Protein AF-A0A9Q0QMA5-F1 (afdb_monomer_lite)

Secondary structure (DSSP, 8-state):
-PPPS-----S----STT----------S----S-S-TTT--EEE--GGGGG-HHHHHHHHHTT-SEEE------STTTTTTHHHHS---TT-PPPSSS---------TTHHHHHHHHH-HHHH--HHHHHHHHHHHHH-SS--------GGGGGG--

Sequence (158 aa):
MMLSPSSQQKNCSSSFRNSNPCLFCLTPLGIQKNGLDPDFGKIAINICYGRHHPLNWLAFGLNGAKIVFNPSATVGELSEPMWPIEHQMLLAHHLSRSRDGLMISDMDLNICRQVKDKWGLRMAARYALYADLLGRYVKKHDFEPQVIVDYSLKEALV

Organism: NCBI:txid273540

Structure (mmCIF, N/CA/C/O backbone):
data_AF-A0A9Q0QMA5-F1
#
_entry.id   AF-A0A9Q0QMA5-F1
#
loop_
_atom_site.group_PDB
_atom_site.id
_atom_site.type_symbol
_atom_site.label_atom_id
_atom_site.label_alt_id
_atom_site.label_comp_id
_atom_site.label_asym_id
_atom_site.label_entity_id
_atom_site.label_seq_id
_atom_site.pdbx_PDB_ins_code
_atom_site.Cartn_x
_atom_site.Cartn_y
_atom_site.Cartn_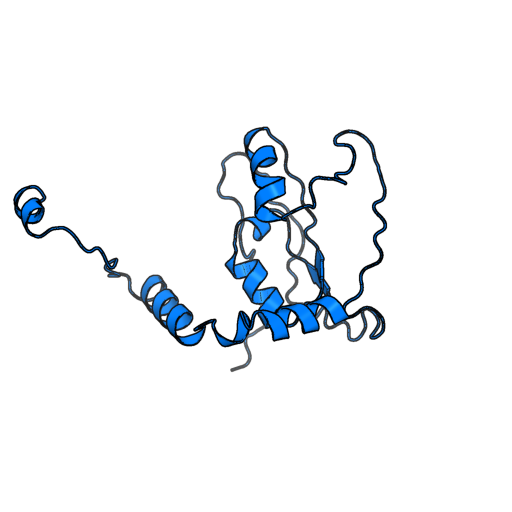z
_atom_site.occupancy
_atom_site.B_iso_or_equiv
_atom_site.auth_seq_id
_atom_site.auth_comp_id
_atom_site.auth_asym_id
_atom_site.auth_atom_id
_atom_site.pdbx_PDB_model_num
ATOM 1 N N . MET A 1 1 ? 6.960 -25.077 -5.388 1.00 27.73 1 MET A N 1
ATOM 2 C CA . MET A 1 1 ? 8.255 -24.841 -4.717 1.00 27.73 1 MET A CA 1
ATOM 3 C C . MET A 1 1 ? 7.943 -24.298 -3.331 1.00 27.73 1 MET A C 1
ATOM 5 O O . MET A 1 1 ? 7.565 -23.143 -3.207 1.00 27.73 1 MET A O 1
ATOM 9 N N . MET A 1 2 ? 7.925 -25.178 -2.328 1.00 23.44 2 MET A N 1
ATOM 10 C CA . MET A 1 2 ? 7.713 -24.815 -0.923 1.00 23.44 2 MET A CA 1
ATOM 11 C C . MET A 1 2 ? 8.993 -24.146 -0.412 1.00 23.44 2 MET A C 1
ATOM 13 O O . MET A 1 2 ? 10.061 -24.740 -0.525 1.00 23.44 2 MET A O 1
ATOM 17 N N . LEU A 1 3 ? 8.902 -22.913 0.087 1.00 28.47 3 LEU A N 1
ATOM 18 C CA . LEU A 1 3 ? 10.032 -22.213 0.700 1.00 28.47 3 LEU A CA 1
ATOM 19 C C . LEU A 1 3 ? 10.064 -22.510 2.207 1.00 28.47 3 LEU A C 1
ATOM 21 O O . LEU A 1 3 ? 9.025 -22.541 2.865 1.00 28.47 3 LEU A O 1
ATOM 25 N N . SER A 1 4 ? 11.265 -22.780 2.714 1.00 23.33 4 SER A N 1
ATOM 26 C CA . SER A 1 4 ? 11.591 -23.207 4.077 1.00 23.33 4 SER A CA 1
ATOM 27 C C . SER A 1 4 ? 11.405 -22.101 5.140 1.00 23.33 4 SER A C 1
ATOM 29 O O . SER A 1 4 ?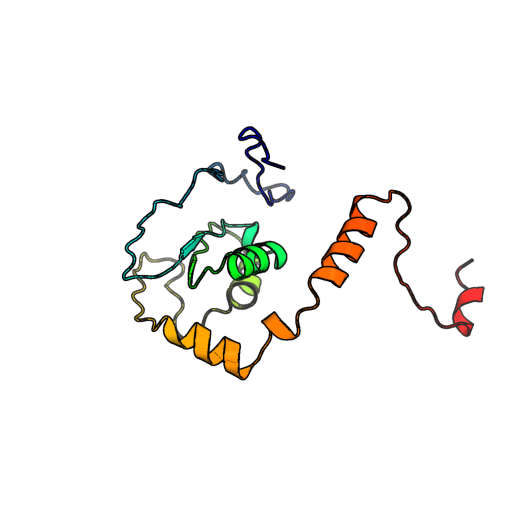 11.497 -20.914 4.822 1.00 23.33 4 SER A O 1
ATOM 31 N N . PRO A 1 5 ? 11.184 -22.454 6.426 1.00 29.14 5 PRO A N 1
ATOM 32 C CA . PRO A 1 5 ? 10.780 -21.512 7.476 1.00 29.14 5 PRO A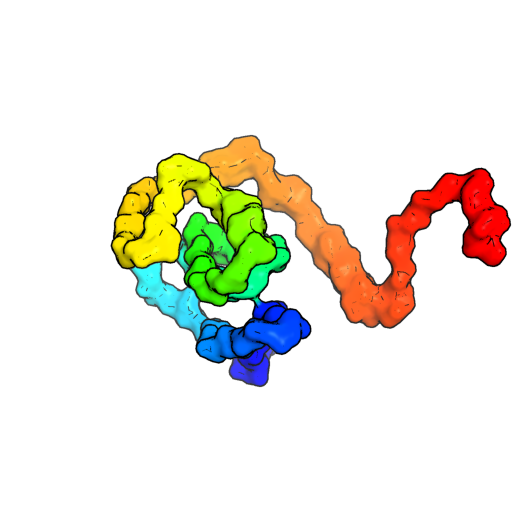 CA 1
ATOM 33 C C . PRO A 1 5 ? 11.960 -20.895 8.260 1.00 29.14 5 PRO A C 1
ATOM 35 O O . PRO A 1 5 ? 11.932 -20.864 9.489 1.00 29.14 5 PRO A O 1
ATOM 38 N N . SER A 1 6 ? 13.018 -20.413 7.593 1.00 23.12 6 SER A N 1
ATOM 39 C CA . SER A 1 6 ? 14.273 -20.036 8.283 1.00 23.12 6 SER A CA 1
ATOM 40 C C . SER A 1 6 ? 14.873 -18.663 7.950 1.00 23.12 6 SER A C 1
ATOM 42 O O . SER A 1 6 ? 16.053 -18.444 8.210 1.00 23.12 6 SER A O 1
ATOM 44 N N . SER A 1 7 ? 14.098 -17.695 7.453 1.00 26.66 7 SER A N 1
ATOM 45 C CA . SER A 1 7 ? 14.563 -16.300 7.372 1.00 26.66 7 SER A CA 1
ATOM 46 C C . SER A 1 7 ? 13.509 -15.324 7.891 1.00 26.66 7 SER A C 1
ATOM 48 O O . SER A 1 7 ? 12.584 -14.935 7.182 1.00 26.66 7 SER A O 1
ATOM 50 N N . GLN A 1 8 ? 13.665 -14.914 9.150 1.00 29.38 8 GLN A N 1
ATOM 51 C CA . GLN A 1 8 ? 12.990 -13.759 9.747 1.00 29.38 8 GLN A CA 1
ATOM 52 C C . GLN A 1 8 ? 13.527 -12.485 9.071 1.00 29.38 8 GLN A C 1
ATOM 54 O O . GLN A 1 8 ? 14.459 -11.851 9.564 1.00 29.38 8 GLN A O 1
ATOM 59 N N . GLN A 1 9 ? 13.011 -12.141 7.892 1.00 31.12 9 GLN A N 1
ATOM 60 C CA . GLN A 1 9 ? 13.405 -10.924 7.187 1.00 31.12 9 GLN A CA 1
ATOM 61 C C . GLN A 1 9 ? 12.536 -9.753 7.649 1.00 31.12 9 GLN A C 1
ATOM 63 O O . GLN A 1 9 ? 11.316 -9.754 7.505 1.00 31.12 9 GLN A O 1
ATOM 68 N N . LYS A 1 10 ? 13.185 -8.723 8.205 1.00 39.22 10 LYS A N 1
ATOM 69 C CA . LYS A 1 10 ? 12.601 -7.383 8.299 1.00 39.22 10 LYS A CA 1
ATOM 70 C C . LYS A 1 10 ? 12.357 -6.910 6.865 1.00 39.22 10 LYS A C 1
ATOM 72 O O . LYS A 1 10 ? 13.328 -6.767 6.131 1.00 39.22 10 LYS A O 1
ATOM 77 N N . ASN A 1 11 ? 11.107 -6.656 6.468 1.00 42.75 11 ASN A N 1
ATOM 78 C CA . ASN A 1 11 ? 10.847 -6.163 5.108 1.00 42.75 11 ASN A CA 1
ATOM 79 C C . ASN A 1 11 ? 11.526 -4.807 4.872 1.00 42.75 11 ASN A C 1
ATOM 81 O O . ASN A 1 11 ? 12.087 -4.598 3.802 1.00 42.75 11 ASN A O 1
ATOM 85 N N . CYS A 1 12 ? 11.554 -3.928 5.884 1.00 46.22 12 CYS A N 1
ATOM 86 C CA . CYS A 1 12 ? 12.358 -2.705 5.882 1.00 46.22 12 CYS A CA 1
ATOM 87 C C . CYS A 1 12 ? 12.802 -2.340 7.306 1.00 46.22 12 CYS A C 1
ATOM 89 O O . CYS A 1 12 ? 11.969 -2.171 8.196 1.00 46.22 12 CYS A O 1
ATOM 91 N N . SER A 1 13 ? 14.106 -2.172 7.518 1.00 51.72 13 SER A N 1
ATOM 92 C CA . SER A 1 13 ? 14.650 -1.423 8.656 1.00 51.72 13 SER A CA 1
ATOM 93 C C . SER A 1 13 ? 15.138 -0.071 8.159 1.00 51.72 13 SER A C 1
ATOM 95 O O . SER A 1 13 ? 15.812 -0.009 7.134 1.00 51.72 13 SER A O 1
ATOM 97 N N . SER A 1 14 ? 14.823 1.004 8.874 1.00 50.12 14 SER A N 1
ATOM 98 C CA . SER A 1 14 ? 15.369 2.322 8.573 1.00 50.12 14 SER A CA 1
ATOM 99 C C . SER A 1 14 ? 16.890 2.310 8.746 1.00 50.12 14 SER A C 1
ATOM 101 O O . SER A 1 14 ? 17.397 2.055 9.833 1.00 50.12 14 SER A O 1
ATOM 103 N N . SER A 1 15 ? 17.621 2.632 7.679 1.00 52.28 15 SER A N 1
ATOM 104 C CA . SER A 1 15 ? 19.074 2.877 7.722 1.00 52.28 15 SER A CA 1
ATOM 105 C C . SER A 1 15 ? 19.420 4.266 8.291 1.00 52.28 15 SER A C 1
ATOM 107 O O . SER A 1 15 ? 20.571 4.696 8.242 1.00 52.28 15 SER A O 1
ATOM 109 N N . PHE A 1 16 ? 18.422 5.009 8.788 1.00 44.22 16 PHE A N 1
ATOM 110 C CA . PHE A 1 16 ? 18.594 6.348 9.345 1.00 44.22 16 PHE A CA 1
ATOM 111 C C . PHE A 1 16 ? 19.292 6.281 10.708 1.00 44.22 16 PHE A C 1
ATOM 113 O O . PHE A 1 16 ? 18.874 5.549 11.602 1.00 44.22 16 PHE A O 1
ATOM 120 N N . ARG A 1 17 ? 20.342 7.100 10.861 1.00 42.09 17 ARG A N 1
ATOM 121 C CA . ARG A 1 17 ? 21.358 7.094 11.934 1.00 42.09 17 ARG A CA 1
ATOM 122 C C . ARG A 1 17 ? 20.867 7.163 13.394 1.00 42.09 17 ARG A C 1
ATOM 124 O O . ARG A 1 17 ? 21.705 7.086 14.277 1.00 42.09 17 ARG A O 1
ATOM 131 N N . ASN A 1 18 ? 19.566 7.288 13.662 1.00 40.72 18 ASN A N 1
ATOM 132 C CA . ASN A 1 18 ? 19.020 7.432 15.020 1.00 40.72 18 ASN A CA 1
ATOM 133 C C . ASN A 1 18 ? 17.704 6.682 15.280 1.00 40.72 18 ASN A C 1
ATOM 135 O O . ASN A 1 18 ? 17.072 6.879 16.315 1.00 40.72 18 ASN A O 1
ATOM 139 N N . SER A 1 19 ? 17.265 5.806 14.377 1.00 40.75 19 SER A N 1
ATOM 140 C CA . SER A 1 19 ? 16.162 4.897 14.691 1.00 40.75 19 SER A CA 1
ATOM 141 C C . SER A 1 19 ? 16.730 3.647 15.352 1.00 40.75 19 SER A C 1
ATOM 143 O O . SER A 1 19 ? 17.333 2.818 14.667 1.00 40.75 19 SER A O 1
ATOM 145 N N . ASN A 1 20 ? 16.528 3.493 16.665 1.00 36.38 20 ASN A N 1
ATOM 146 C CA . ASN A 1 20 ? 16.663 2.187 17.310 1.00 36.38 20 ASN A CA 1
ATOM 147 C C . ASN A 1 20 ? 15.906 1.160 16.455 1.00 36.38 20 ASN A C 1
ATOM 149 O O . ASN A 1 20 ? 14.778 1.454 16.039 1.00 36.38 20 ASN A O 1
ATOM 153 N N . PRO A 1 21 ? 16.485 -0.014 16.144 1.00 40.16 21 PRO A N 1
ATOM 154 C CA . PRO A 1 21 ? 15.747 -1.017 15.403 1.00 40.16 21 PRO A CA 1
ATOM 155 C C . PRO A 1 21 ? 14.495 -1.323 16.216 1.00 40.16 21 PRO A C 1
ATOM 157 O O . PRO A 1 21 ? 14.610 -1.747 17.363 1.00 40.16 21 PRO A O 1
ATOM 160 N N . CYS A 1 22 ? 13.311 -1.088 15.642 1.00 32.91 22 CYS A N 1
ATOM 161 C CA . CYS A 1 22 ? 12.070 -1.626 16.177 1.00 32.91 22 CYS A CA 1
ATOM 162 C C . CYS A 1 22 ? 12.261 -3.147 16.265 1.00 32.91 22 CYS A C 1
ATOM 164 O O . CYS A 1 22 ? 12.163 -3.876 15.276 1.00 32.91 22 CYS A O 1
ATOM 166 N N . LEU A 1 23 ? 12.680 -3.610 17.436 1.00 32.66 23 LEU A N 1
ATOM 167 C CA . LEU A 1 23 ? 12.768 -5.004 17.794 1.00 32.66 23 LEU A CA 1
ATOM 168 C C . LEU A 1 23 ? 11.331 -5.380 18.129 1.00 32.66 23 LEU A C 1
ATOM 170 O O . LEU A 1 23 ? 10.844 -4.911 19.142 1.00 32.66 23 LEU A O 1
ATOM 174 N N . PHE A 1 24 ? 10.630 -6.069 17.224 1.00 24.80 24 PHE A N 1
ATOM 175 C CA . PHE A 1 24 ? 9.696 -7.166 17.523 1.00 24.80 24 PHE A CA 1
ATOM 176 C C . PHE A 1 24 ? 8.951 -7.655 16.257 1.00 24.80 24 PHE A C 1
ATOM 178 O O . PHE A 1 24 ? 8.317 -6.887 15.542 1.00 24.80 24 PHE A O 1
ATOM 185 N N . CYS A 1 25 ? 9.083 -8.971 16.032 1.00 25.48 25 CYS A N 1
ATOM 186 C CA . CYS A 1 25 ? 8.256 -9.938 15.291 1.00 25.48 25 CYS A CA 1
ATOM 187 C C . CYS A 1 25 ? 7.611 -9.555 13.938 1.00 25.48 25 CYS A C 1
ATOM 189 O O . CYS A 1 25 ? 6.436 -9.206 13.871 1.00 25.48 25 CYS A O 1
ATOM 191 N N . LEU A 1 26 ? 8.312 -9.849 12.836 1.00 33.38 26 LEU A N 1
ATOM 192 C CA . LEU A 1 26 ? 7.671 -10.447 11.657 1.00 33.38 26 LEU A CA 1
ATOM 193 C C . LEU A 1 26 ? 7.838 -11.957 11.776 1.00 33.38 26 LEU A C 1
ATOM 195 O O . LEU A 1 26 ? 8.796 -12.523 11.263 1.00 33.38 26 LEU A O 1
ATOM 199 N N . THR A 1 27 ? 6.916 -12.623 12.458 1.00 29.16 27 THR A N 1
ATOM 200 C CA . THR A 1 27 ? 6.799 -14.060 12.243 1.00 29.16 27 THR A CA 1
ATOM 201 C C . THR A 1 27 ? 6.226 -14.282 10.840 1.00 29.16 27 THR A C 1
ATOM 203 O O . THR A 1 27 ? 5.134 -13.795 10.556 1.00 29.16 27 THR A O 1
ATOM 206 N N . PRO A 1 28 ? 6.864 -15.086 9.970 1.00 32.69 28 PRO A N 1
ATOM 207 C CA . PRO A 1 28 ? 6.133 -15.884 9.003 1.00 32.69 28 PRO A CA 1
ATOM 208 C C . PRO A 1 28 ? 5.574 -17.107 9.751 1.00 32.69 28 PRO A C 1
ATOM 210 O O . PRO A 1 28 ? 5.847 -18.250 9.409 1.00 32.69 28 PRO A O 1
ATOM 213 N N . LEU A 1 29 ? 4.852 -16.876 10.848 1.00 30.69 29 LEU A N 1
ATOM 214 C CA . LEU A 1 29 ? 3.940 -17.860 11.407 1.00 30.69 29 LEU A CA 1
ATOM 215 C C . LEU A 1 29 ? 2.569 -17.412 10.958 1.00 30.69 29 LEU A C 1
ATOM 217 O O . LEU A 1 29 ? 2.229 -16.235 11.065 1.00 30.69 29 LEU A O 1
ATOM 221 N N . GLY A 1 30 ? 1.801 -18.362 10.443 1.00 30.17 30 GLY A N 1
ATOM 222 C CA . GLY A 1 30 ? 0.400 -18.169 10.147 1.00 30.17 30 GLY A CA 1
ATOM 223 C C . GLY A 1 30 ? -0.318 -17.426 11.272 1.00 30.17 30 GLY A C 1
ATOM 224 O O . GLY A 1 30 ? -0.709 -18.004 12.282 1.00 30.17 30 GLY A O 1
ATOM 225 N N . ILE A 1 31 ? -0.594 -16.151 11.029 1.00 37.31 31 ILE A N 1
ATOM 226 C CA . ILE A 1 31 ? -1.928 -15.633 11.292 1.00 37.31 31 ILE A CA 1
ATOM 227 C C . ILE A 1 31 ? -2.725 -15.793 9.973 1.00 37.31 31 ILE A C 1
ATOM 229 O O . ILE A 1 31 ? -3.083 -14.820 9.332 1.00 37.31 31 ILE A O 1
ATOM 233 N N . GLN A 1 32 ? -2.742 -16.960 9.320 1.00 31.86 32 GLN A N 1
ATOM 234 C CA . GLN A 1 32 ? -3.680 -18.049 9.618 1.00 31.86 32 GLN A CA 1
ATOM 235 C C . GLN A 1 32 ? -3.467 -18.715 10.993 1.00 31.86 32 GLN A C 1
ATOM 237 O O . GLN A 1 32 ? -3.153 -19.890 11.093 1.00 31.86 32 GLN A O 1
ATOM 242 N N . LYS A 1 33 ? -3.712 -18.039 12.113 1.00 35.72 33 LYS A N 1
ATOM 243 C CA . LYS A 1 33 ? -4.944 -18.346 12.825 1.00 35.72 33 LYS A CA 1
ATOM 244 C C . LYS A 1 33 ? -6.081 -18.344 11.823 1.00 35.72 33 LYS A C 1
ATOM 246 O O . LYS A 1 33 ? -6.603 -17.304 11.435 1.00 35.72 33 LYS A O 1
ATOM 251 N N . ASN A 1 34 ? -6.421 -19.543 11.375 1.00 35.38 34 ASN A N 1
ATOM 252 C CA . ASN A 1 34 ? -7.819 -19.874 11.180 1.00 35.38 34 ASN A CA 1
ATOM 253 C C . ASN A 1 34 ? -8.585 -19.214 12.349 1.00 35.38 34 ASN A C 1
ATOM 255 O O . ASN A 1 34 ? -8.408 -19.635 13.488 1.00 35.38 34 ASN A O 1
ATOM 259 N N . GLY A 1 35 ? -9.292 -18.110 12.095 1.00 36.19 35 GLY A N 1
ATOM 260 C CA . GLY A 1 35 ? -10.080 -17.402 13.110 1.00 36.19 35 GLY A CA 1
ATOM 261 C C . GLY A 1 35 ? -9.344 -16.352 13.963 1.00 36.19 35 GLY A C 1
ATOM 262 O O . GLY A 1 35 ? -9.217 -16.515 15.169 1.00 36.19 35 GLY A O 1
ATOM 263 N N . LEU A 1 36 ? -8.936 -15.219 13.379 1.00 42.91 36 LEU A N 1
ATOM 264 C CA . LEU A 1 36 ? -9.557 -13.971 13.857 1.00 42.91 36 LEU A CA 1
ATOM 265 C C . LEU A 1 36 ? -10.956 -14.033 13.251 1.00 42.91 36 LEU A C 1
ATOM 267 O O . LEU A 1 36 ? -11.031 -14.274 12.045 1.00 42.91 36 LEU A O 1
ATOM 271 N N . ASP A 1 37 ? -11.995 -14.031 14.082 1.00 39.34 37 ASP A N 1
ATOM 272 C CA . ASP A 1 37 ? -13.289 -14.663 13.800 1.00 39.34 37 ASP A CA 1
ATOM 273 C C . ASP A 1 37 ? -13.768 -14.475 12.347 1.00 39.34 37 ASP A C 1
ATOM 275 O O . ASP A 1 37 ? -13.632 -13.377 11.790 1.00 39.34 37 ASP A O 1
ATOM 279 N N . PRO A 1 38 ? -14.350 -15.512 11.707 1.00 50.28 38 PRO A N 1
ATOM 280 C CA . PRO A 1 38 ? -14.920 -15.391 10.359 1.00 50.28 38 PRO A CA 1
ATOM 281 C C . PRO A 1 38 ? -15.909 -14.217 10.224 1.00 50.28 38 PRO A C 1
ATOM 283 O O . PRO A 1 38 ? -16.147 -13.747 9.109 1.00 50.28 38 PRO A O 1
ATOM 286 N N . ASP A 1 39 ? -16.399 -13.702 11.349 1.00 58.09 39 ASP A N 1
ATOM 287 C CA . ASP A 1 39 ? -17.362 -12.617 11.459 1.00 58.09 39 ASP A CA 1
ATOM 288 C C . ASP A 1 39 ? -16.765 -11.220 11.172 1.00 58.09 39 ASP A C 1
ATOM 290 O O . ASP A 1 39 ? -17.479 -10.354 10.668 1.00 58.09 39 ASP A O 1
ATOM 294 N N . PHE A 1 40 ? -15.457 -10.989 11.385 1.00 63.47 40 PHE A N 1
ATOM 295 C CA . PHE A 1 40 ? -14.835 -9.648 11.269 1.00 63.47 40 PHE A CA 1
ATOM 296 C C . PHE A 1 40 ? -13.891 -9.462 10.064 1.00 63.47 40 PHE A C 1
ATOM 298 O O . PHE A 1 40 ? -13.334 -8.384 9.850 1.00 63.47 40 PHE A O 1
ATOM 305 N N . GLY A 1 41 ? -13.736 -10.478 9.211 1.00 72.88 41 GLY A N 1
ATOM 306 C CA . GLY A 1 41 ? -12.987 -10.384 7.952 1.00 72.88 41 GLY A CA 1
ATOM 307 C C . GLY A 1 41 ? -11.454 -10.445 8.072 1.00 72.88 41 GLY A C 1
ATOM 308 O O . GLY A 1 41 ? -10.873 -10.568 9.142 1.00 72.88 41 GLY A O 1
ATOM 309 N N . LYS A 1 42 ? -10.766 -10.417 6.918 1.00 82.00 42 LYS A N 1
ATOM 310 C CA . LYS A 1 42 ? -9.305 -10.610 6.842 1.00 82.00 42 LYS A CA 1
ATOM 311 C C . LYS A 1 42 ? -8.550 -9.344 7.253 1.00 82.00 42 LYS A C 1
ATOM 313 O O . LYS A 1 42 ? -8.672 -8.319 6.579 1.00 82.00 42 LYS A O 1
ATOM 318 N N . ILE A 1 43 ? -7.722 -9.452 8.285 1.00 82.56 43 ILE A N 1
ATOM 319 C CA . ILE A 1 43 ? -6.905 -8.360 8.828 1.00 82.56 43 ILE A CA 1
ATOM 320 C C . ILE A 1 43 ? -5.422 -8.620 8.523 1.00 82.56 43 ILE A C 1
ATOM 322 O O . ILE A 1 43 ? -4.970 -9.763 8.570 1.00 82.56 43 ILE A O 1
ATOM 326 N N . ALA A 1 44 ? -4.663 -7.566 8.225 1.00 84.31 44 ALA A N 1
ATOM 327 C CA . ALA A 1 44 ? -3.202 -7.595 8.154 1.00 84.31 44 ALA A CA 1
ATOM 328 C C . ALA A 1 44 ? -2.578 -6.505 9.037 1.00 84.31 44 ALA A C 1
ATOM 330 O O . ALA A 1 44 ? -3.257 -5.574 9.470 1.00 84.31 44 ALA A O 1
ATOM 331 N N . ILE A 1 45 ? -1.279 -6.625 9.306 1.00 83.62 45 ILE A N 1
ATOM 332 C CA . ILE A 1 45 ? -0.532 -5.688 10.147 1.00 83.62 45 ILE A CA 1
ATOM 333 C C . ILE A 1 45 ? 0.713 -5.243 9.377 1.00 83.62 45 ILE A C 1
ATOM 335 O O . ILE A 1 45 ? 1.593 -6.049 9.081 1.00 83.62 45 ILE A O 1
ATOM 339 N N . ASN A 1 46 ? 0.773 -3.956 9.047 1.00 84.44 46 ASN A N 1
ATOM 340 C CA . ASN A 1 46 ? 1.976 -3.273 8.591 1.00 84.44 46 ASN A CA 1
ATOM 341 C C . ASN A 1 46 ? 2.685 -2.694 9.823 1.00 84.44 46 ASN A C 1
ATOM 343 O O . ASN A 1 46 ? 2.019 -2.223 10.729 1.00 84.44 46 ASN A O 1
ATOM 347 N N . ILE A 1 47 ? 4.008 -2.764 9.926 1.00 84.94 47 ILE A N 1
ATOM 348 C CA . ILE A 1 47 ? 4.699 -2.357 11.159 1.00 84.94 47 ILE A CA 1
ATOM 349 C C . ILE A 1 47 ? 5.560 -1.129 10.883 1.00 84.94 47 ILE A C 1
ATOM 351 O O . ILE A 1 47 ? 6.512 -1.195 10.102 1.00 84.94 47 ILE A O 1
ATOM 355 N N . CYS A 1 48 ? 5.262 -0.035 11.588 1.00 84.00 48 CYS A N 1
ATOM 356 C CA . CYS A 1 48 ? 6.049 1.191 11.706 1.00 84.00 48 CYS A CA 1
ATOM 357 C C . CYS A 1 48 ? 6.603 1.739 10.379 1.00 84.00 48 CYS A C 1
ATOM 359 O O . CYS A 1 48 ? 5.937 2.497 9.671 1.00 84.00 48 CYS A O 1
ATOM 361 N N . TYR A 1 49 ? 7.845 1.384 10.044 1.00 81.56 49 TYR A N 1
ATOM 362 C CA . TYR A 1 49 ? 8.558 1.876 8.866 1.00 81.56 49 TYR A CA 1
ATOM 363 C C . TYR A 1 49 ? 8.055 1.251 7.554 1.00 81.56 49 TYR A C 1
ATOM 365 O O . TYR A 1 49 ? 8.226 1.817 6.474 1.00 81.56 49 TYR A O 1
ATOM 373 N N . GLY A 1 50 ? 7.359 0.114 7.635 1.00 78.94 50 GLY A N 1
ATOM 374 C CA . GLY A 1 50 ? 6.697 -0.499 6.487 1.00 78.94 50 GLY A CA 1
ATOM 375 C C . GLY A 1 50 ? 5.603 0.380 5.870 1.00 78.94 50 GLY A C 1
ATOM 376 O O . GLY A 1 50 ? 5.179 0.110 4.746 1.00 78.94 50 GLY A O 1
ATOM 377 N N . ARG A 1 51 ? 5.176 1.461 6.542 1.00 82.50 51 ARG A N 1
ATOM 378 C CA . ARG A 1 51 ? 4.249 2.448 5.970 1.00 82.50 51 ARG A CA 1
ATOM 379 C C . ARG A 1 51 ? 4.795 3.169 4.738 1.00 82.50 51 ARG A C 1
ATOM 381 O O . ARG A 1 51 ? 4.024 3.459 3.832 1.00 82.50 51 ARG A O 1
ATOM 388 N N . HIS A 1 52 ? 6.110 3.397 4.693 1.00 85.19 52 HIS A N 1
ATOM 389 C CA . HIS A 1 52 ? 6.774 4.175 3.642 1.00 85.19 52 HIS A CA 1
ATOM 390 C C . HIS A 1 52 ? 6.900 3.414 2.321 1.00 85.19 52 HIS A C 1
ATOM 392 O O . HIS A 1 52 ? 7.337 3.975 1.323 1.00 85.19 52 HIS A O 1
ATOM 398 N N . HIS A 1 53 ? 6.575 2.119 2.318 1.00 85.69 53 HIS A N 1
ATOM 399 C CA . HIS A 1 53 ? 6.797 1.230 1.189 1.00 85.69 53 HIS A CA 1
ATOM 400 C C . HIS A 1 53 ? 5.447 0.841 0.579 1.00 85.69 53 HIS A C 1
ATOM 402 O O . HIS A 1 53 ? 4.797 -0.084 1.077 1.00 85.69 53 HIS A O 1
ATOM 408 N N . PRO A 1 54 ? 5.021 1.483 -0.528 1.00 88.56 54 PRO A N 1
ATOM 409 C CA . PRO A 1 54 ? 3.749 1.179 -1.187 1.00 88.56 54 PRO A CA 1
ATOM 410 C C . PRO A 1 54 ? 3.609 -0.296 -1.579 1.00 88.56 54 PRO A C 1
ATOM 412 O O . PRO A 1 54 ? 2.515 -0.854 -1.542 1.00 88.56 54 PRO A O 1
ATOM 415 N N . LEU A 1 55 ? 4.728 -0.956 -1.900 1.00 86.69 55 LEU A N 1
ATOM 416 C CA . LEU A 1 55 ? 4.759 -2.382 -2.230 1.00 86.69 55 LEU A CA 1
ATOM 417 C C . LEU A 1 55 ? 4.325 -3.276 -1.060 1.00 86.69 55 LEU A C 1
ATOM 419 O O . LEU A 1 55 ? 3.721 -4.321 -1.294 1.00 86.69 55 LEU A O 1
ATOM 423 N N . ASN A 1 56 ? 4.567 -2.860 0.186 1.00 84.12 56 ASN A N 1
ATOM 424 C CA . ASN A 1 56 ? 4.135 -3.613 1.361 1.00 84.12 56 ASN A CA 1
ATOM 425 C C . ASN A 1 56 ? 2.603 -3.566 1.504 1.00 84.12 56 ASN A C 1
ATOM 427 O O . ASN A 1 56 ? 1.952 -4.599 1.652 1.00 84.12 56 ASN A O 1
ATOM 431 N N . TRP A 1 57 ? 2.008 -2.379 1.347 1.00 83.69 57 TRP A N 1
ATOM 432 C CA . TRP A 1 57 ? 0.551 -2.200 1.317 1.00 83.69 57 TRP A CA 1
ATOM 433 C C . TRP A 1 57 ? -0.106 -2.977 0.176 1.00 83.69 57 TRP A C 1
ATOM 435 O O . TRP A 1 57 ? -1.130 -3.639 0.371 1.00 83.69 57 TRP A O 1
ATOM 445 N N . LEU A 1 58 ? 0.512 -2.944 -1.008 1.00 88.25 58 LEU A N 1
ATOM 446 C CA . LEU A 1 58 ? 0.041 -3.693 -2.164 1.00 88.25 58 LEU A CA 1
ATOM 447 C C . LEU A 1 58 ? 0.032 -5.202 -1.891 1.00 88.25 58 LEU A C 1
ATOM 449 O O . LEU A 1 58 ? -0.955 -5.866 -2.207 1.00 88.25 58 LEU A O 1
ATOM 453 N N . ALA A 1 59 ? 1.088 -5.739 -1.276 1.00 86.81 59 ALA A N 1
ATOM 454 C CA . ALA A 1 59 ? 1.174 -7.158 -0.944 1.00 86.81 59 ALA A CA 1
ATOM 455 C C . ALA A 1 59 ? 0.028 -7.605 -0.017 1.00 86.81 59 ALA A C 1
ATOM 457 O O . ALA A 1 59 ? -0.605 -8.631 -0.271 1.00 86.81 59 ALA A O 1
ATOM 458 N N . PHE A 1 60 ? -0.322 -6.811 1.001 1.00 85.81 60 PHE A N 1
ATOM 459 C CA . PHE A 1 60 ? -1.480 -7.103 1.857 1.00 85.81 60 PHE A CA 1
ATOM 460 C C . PHE A 1 60 ? -2.808 -7.066 1.086 1.00 85.81 60 PHE A C 1
ATOM 462 O O . PHE A 1 60 ? -3.661 -7.939 1.274 1.00 85.81 60 PHE A O 1
ATOM 469 N N . GLY A 1 61 ? -2.970 -6.104 0.172 1.00 85.69 61 GLY A N 1
ATOM 470 C CA . GLY A 1 61 ? -4.147 -6.011 -0.694 1.00 85.69 61 GLY A CA 1
ATOM 471 C C . GLY A 1 61 ? -4.297 -7.203 -1.648 1.00 85.69 61 GLY A C 1
ATOM 472 O O . GLY A 1 61 ? -5.415 -7.692 -1.851 1.00 85.69 61 GLY A O 1
ATOM 473 N N . LEU A 1 62 ? -3.184 -7.707 -2.193 1.00 85.75 62 LEU A N 1
ATOM 474 C CA . LEU A 1 62 ? -3.135 -8.911 -3.033 1.00 85.75 62 LEU A CA 1
ATOM 475 C C . LEU A 1 62 ? -3.448 -10.182 -2.236 1.00 85.75 62 LEU A C 1
ATOM 477 O O . LEU A 1 62 ? -4.194 -11.033 -2.715 1.00 85.75 62 LEU A O 1
ATOM 481 N N . ASN A 1 63 ? -2.986 -10.260 -0.986 1.00 83.69 63 ASN A N 1
ATOM 482 C CA . ASN A 1 63 ? -3.318 -11.345 -0.056 1.00 83.69 63 ASN A CA 1
ATOM 483 C C . ASN A 1 63 ? -4.782 -11.304 0.436 1.00 83.69 63 ASN A C 1
ATOM 485 O O . ASN A 1 63 ? -5.238 -12.198 1.154 1.00 83.69 63 ASN A O 1
ATOM 489 N N . GLY A 1 64 ? -5.552 -10.291 0.026 1.00 84.44 64 GLY A N 1
ATOM 490 C CA . GLY A 1 64 ? -6.981 -10.188 0.297 1.00 84.44 64 GLY A CA 1
ATOM 491 C C . GLY A 1 64 ? -7.321 -9.608 1.667 1.00 84.44 64 GLY A C 1
ATOM 492 O O . GLY A 1 64 ? -8.442 -9.823 2.134 1.00 84.44 64 GLY A O 1
ATOM 493 N N . ALA A 1 65 ? -6.398 -8.878 2.300 1.00 84.81 65 ALA A N 1
ATOM 494 C CA . ALA A 1 65 ? -6.700 -8.112 3.503 1.00 84.81 65 ALA A CA 1
ATOM 495 C C . ALA A 1 65 ? -7.811 -7.084 3.217 1.00 84.81 65 ALA A C 1
ATOM 497 O O . ALA A 1 65 ? -7.828 -6.428 2.168 1.00 84.81 65 ALA A O 1
ATOM 498 N N . LYS A 1 66 ? -8.771 -6.981 4.137 1.00 85.12 66 LYS A N 1
ATOM 499 C CA . LYS A 1 66 ? -9.830 -5.965 4.123 1.00 85.12 66 LYS A CA 1
ATOM 500 C C . LYS A 1 66 ? -9.467 -4.776 5.012 1.00 85.12 66 LYS A C 1
ATOM 502 O O . LYS A 1 66 ? -9.748 -3.647 4.633 1.00 85.12 66 LYS A O 1
ATOM 507 N N . ILE A 1 67 ? -8.809 -5.039 6.140 1.00 86.81 67 ILE A N 1
ATOM 508 C CA . ILE A 1 67 ? -8.273 -4.029 7.058 1.00 86.81 67 ILE A CA 1
ATOM 509 C C . ILE A 1 67 ? -6.775 -4.277 7.215 1.00 86.81 67 ILE A C 1
ATOM 511 O O . ILE A 1 67 ? -6.342 -5.425 7.331 1.00 86.81 67 ILE A O 1
ATOM 515 N N . VAL A 1 68 ? -5.985 -3.207 7.223 1.00 85.69 68 VAL A N 1
ATOM 516 C CA . VAL A 1 68 ? -4.552 -3.269 7.511 1.00 85.69 68 VAL A CA 1
ATOM 517 C C . VAL A 1 68 ? -4.248 -2.282 8.632 1.00 85.69 68 VAL A C 1
ATOM 519 O O . VAL A 1 68 ? -4.382 -1.076 8.442 1.00 85.69 68 VAL A O 1
ATOM 522 N N . PHE A 1 69 ? -3.854 -2.785 9.799 1.00 87.31 69 PHE A N 1
ATOM 523 C CA . PHE A 1 69 ? -3.416 -1.944 10.911 1.00 87.31 69 PHE A CA 1
ATOM 524 C C . PHE A 1 69 ? -1.957 -1.547 10.728 1.00 87.31 69 PHE A C 1
ATOM 526 O O . PHE A 1 69 ? -1.159 -2.360 10.271 1.00 87.31 69 PHE A O 1
ATOM 533 N N . ASN A 1 70 ? -1.599 -0.325 11.125 1.00 87.25 70 ASN A N 1
ATOM 534 C CA . ASN A 1 70 ? -0.208 0.112 11.153 1.00 87.25 70 ASN A CA 1
ATOM 535 C C . ASN A 1 70 ? 0.215 0.660 12.524 1.00 87.25 70 ASN A C 1
ATOM 537 O O . ASN A 1 70 ? 0.311 1.878 12.697 1.00 87.25 70 ASN A O 1
ATOM 541 N N . PRO A 1 71 ? 0.473 -0.211 13.518 1.00 86.62 71 PRO A N 1
ATOM 542 C CA . PRO A 1 71 ? 1.114 0.213 14.756 1.00 86.62 71 PRO A CA 1
ATOM 543 C C . PRO A 1 71 ? 2.475 0.849 14.452 1.00 86.62 71 PRO A C 1
ATOM 545 O O . PRO A 1 71 ? 3.333 0.252 13.796 1.00 86.62 71 PRO A O 1
ATOM 548 N N . SER A 1 72 ? 2.669 2.079 14.922 1.00 80.88 72 SER A N 1
ATOM 549 C CA . SER A 1 72 ? 3.881 2.859 14.677 1.00 80.88 72 SER A CA 1
ATOM 550 C C . SER A 1 72 ? 4.293 3.641 15.906 1.00 80.88 72 SER A C 1
ATOM 552 O O . SER A 1 72 ? 3.452 4.117 16.661 1.00 80.88 72 SER A O 1
ATOM 554 N N . ALA A 1 73 ? 5.600 3.815 16.054 1.00 82.69 73 ALA A N 1
ATOM 555 C CA . ALA A 1 73 ? 6.192 4.692 17.046 1.00 82.69 73 ALA A CA 1
ATOM 556 C C . ALA A 1 73 ? 7.215 5.569 16.326 1.00 82.69 73 ALA A C 1
ATOM 558 O O . ALA A 1 73 ? 8.328 5.132 16.031 1.00 82.69 73 ALA A O 1
ATOM 559 N N . THR A 1 74 ? 6.805 6.784 15.976 1.00 73.69 74 THR A N 1
ATOM 560 C CA . THR A 1 74 ? 7.661 7.761 15.304 1.00 73.69 74 THR A CA 1
ATOM 561 C C . THR A 1 74 ? 7.701 9.044 16.099 1.00 73.69 74 THR A C 1
ATOM 563 O O . THR A 1 74 ? 6.670 9.529 16.554 1.00 73.69 74 THR A O 1
ATOM 566 N N . VAL A 1 75 ? 8.900 9.590 16.245 1.00 72.81 75 VAL A N 1
ATOM 567 C CA . VAL A 1 75 ? 9.147 10.874 16.893 1.00 72.81 75 VAL A CA 1
ATOM 568 C C . VAL A 1 75 ? 9.805 11.807 15.885 1.00 72.81 75 VAL A C 1
ATOM 570 O O . VAL A 1 75 ? 10.641 11.371 15.091 1.00 72.81 75 VAL A O 1
ATOM 573 N N . GLY A 1 76 ? 9.448 13.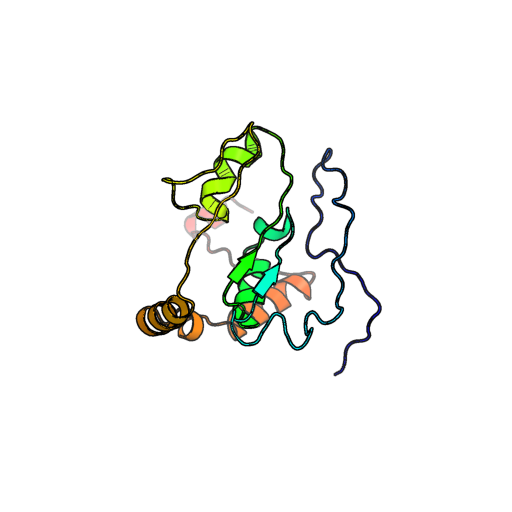087 15.933 1.00 68.62 76 GLY A N 1
ATOM 574 C CA . GLY A 1 76 ? 10.178 14.145 15.241 1.00 68.62 76 GLY A CA 1
ATOM 575 C C . GLY A 1 76 ? 9.414 14.844 14.119 1.00 68.62 76 GLY A C 1
ATOM 576 O O . GLY A 1 76 ? 8.576 14.261 13.427 1.00 68.62 76 GLY A O 1
ATOM 577 N N . GLU A 1 77 ? 9.791 16.107 13.925 1.00 69.88 77 GLU A N 1
ATOM 578 C CA . GLU A 1 77 ? 9.141 17.098 13.057 1.00 69.88 77 GLU A CA 1
ATOM 579 C C . GLU A 1 77 ? 9.091 16.694 11.579 1.00 69.88 77 GLU A C 1
ATOM 581 O O . GLU A 1 77 ? 8.155 17.048 10.873 1.00 69.88 77 GLU A O 1
ATOM 586 N N . LEU A 1 78 ? 10.053 15.895 11.103 1.00 72.69 78 LEU A N 1
ATOM 587 C CA . LEU A 1 78 ? 10.082 15.428 9.711 1.00 72.69 78 LEU A CA 1
ATOM 588 C C . LEU A 1 78 ? 9.011 14.371 9.411 1.00 72.69 78 LEU A C 1
ATOM 590 O O . LEU A 1 78 ? 8.619 14.202 8.260 1.00 72.69 78 LEU A O 1
ATOM 594 N N . SER A 1 79 ? 8.548 13.635 10.426 1.00 75.06 79 SER A N 1
ATOM 595 C CA . SER A 1 79 ? 7.597 12.532 10.236 1.00 75.06 79 SER A CA 1
ATOM 596 C C . SER A 1 79 ? 6.134 12.973 10.273 1.00 75.06 79 SER A C 1
ATOM 598 O O . SER A 1 79 ? 5.290 12.338 9.639 1.00 75.06 79 SER A O 1
ATOM 600 N N . GLU A 1 80 ? 5.839 14.077 10.961 1.00 80.62 80 GLU A N 1
ATOM 601 C CA . GLU A 1 80 ? 4.476 14.576 11.172 1.00 80.62 80 GLU A CA 1
ATOM 602 C C . GLU A 1 80 ? 3.771 14.993 9.873 1.00 80.62 80 GLU A C 1
ATOM 604 O O . GLU A 1 80 ? 2.623 14.587 9.685 1.00 80.62 80 GLU A O 1
ATOM 609 N N . PRO A 1 81 ? 4.429 15.691 8.923 1.00 84.94 81 PRO A N 1
ATOM 610 C CA . PRO A 1 81 ? 3.811 16.021 7.641 1.00 84.94 81 PRO A CA 1
ATOM 611 C C . PRO A 1 81 ? 3.509 14.791 6.774 1.00 84.94 81 PRO A C 1
ATOM 613 O O . PRO A 1 81 ? 2.586 14.822 5.965 1.00 84.94 81 PRO A O 1
ATOM 616 N N . MET A 1 82 ? 4.268 13.700 6.934 1.00 84.50 82 MET A N 1
ATOM 617 C CA . MET A 1 82 ? 4.078 12.475 6.144 1.00 84.50 82 MET A CA 1
ATOM 618 C C . MET A 1 82 ? 2.897 11.633 6.641 1.00 84.50 82 MET A C 1
ATOM 620 O O . MET A 1 82 ? 2.286 10.901 5.863 1.00 84.50 82 MET A O 1
ATOM 624 N N . TRP A 1 83 ? 2.545 11.748 7.924 1.00 83.00 83 TRP A N 1
ATOM 625 C CA . TRP A 1 83 ? 1.498 10.951 8.561 1.00 83.00 83 TRP A CA 1
ATOM 626 C C . TRP A 1 83 ? 0.125 11.015 7.860 1.00 83.00 83 TRP A C 1
ATOM 628 O O . TRP A 1 83 ? -0.423 9.951 7.549 1.00 83.00 83 TRP A O 1
ATOM 638 N N . PRO A 1 84 ? -0.430 12.203 7.530 1.00 84.81 84 PRO A N 1
ATOM 639 C CA . PRO A 1 84 ? -1.700 12.291 6.810 1.00 84.81 84 PRO A CA 1
ATOM 640 C C . PRO A 1 84 ? -1.611 11.838 5.345 1.00 84.81 84 PRO A C 1
ATOM 642 O O . PRO A 1 84 ? -2.645 11.542 4.756 1.00 84.81 84 PRO A O 1
ATOM 645 N N . ILE A 1 85 ? -0.416 11.766 4.753 1.00 85.50 85 ILE A N 1
ATOM 646 C CA . ILE A 1 85 ? -0.225 11.388 3.344 1.00 85.50 85 ILE A CA 1
ATOM 647 C C . ILE A 1 85 ? -0.183 9.864 3.202 1.00 85.50 85 ILE A C 1
ATOM 649 O O . ILE A 1 85 ? -0.886 9.296 2.373 1.00 85.50 85 ILE A O 1
ATOM 653 N N . GLU A 1 86 ? 0.616 9.189 4.028 1.00 83.62 86 GLU A N 1
ATOM 654 C CA . GLU A 1 86 ? 0.875 7.749 3.885 1.00 83.62 86 GLU A CA 1
ATOM 655 C C . GLU A 1 86 ? -0.276 6.876 4.386 1.00 83.62 86 GLU A C 1
ATOM 657 O O . GLU A 1 86 ? -0.505 5.790 3.860 1.00 83.62 86 GLU A O 1
ATOM 662 N N . HIS A 1 87 ? -1.002 7.347 5.400 1.00 68.12 87 HIS A N 1
ATOM 663 C CA . HIS A 1 87 ? -2.132 6.625 5.991 1.00 68.12 87 HIS A CA 1
ATOM 664 C C . HIS A 1 87 ? -3.486 7.122 5.524 1.00 68.12 87 HIS A C 1
ATOM 666 O O . HIS A 1 87 ? -4.494 6.518 5.884 1.00 68.12 87 HIS A O 1
ATOM 672 N N . GLN A 1 88 ? -3.497 8.235 4.785 1.00 65.88 88 GLN A N 1
ATOM 673 C CA . GLN A 1 88 ? -4.687 8.986 4.418 1.00 65.88 88 GLN A CA 1
ATOM 674 C C . GLN A 1 88 ? -5.720 8.983 5.550 1.00 65.88 88 GLN A C 1
ATOM 676 O O . GLN A 1 88 ? -6.826 8.459 5.433 1.00 65.88 88 GLN A O 1
ATOM 681 N N . MET A 1 89 ? -5.316 9.533 6.697 1.00 55.38 89 MET A N 1
ATOM 682 C CA . MET A 1 89 ? -6.239 9.752 7.801 1.00 55.38 89 MET A CA 1
ATOM 683 C C . MET A 1 89 ? -7.246 10.816 7.369 1.00 55.38 89 MET A C 1
ATOM 685 O O . MET A 1 89 ? -6.863 11.894 6.912 1.00 55.38 89 MET A O 1
ATOM 689 N N . LEU A 1 90 ? -8.539 10.517 7.507 1.00 49.22 90 LEU A N 1
ATOM 690 C CA . LEU A 1 90 ? -9.585 11.527 7.380 1.00 49.22 90 LEU A CA 1
ATOM 691 C C . LEU A 1 90 ? -9.259 12.657 8.365 1.00 49.22 90 LEU A C 1
ATOM 693 O O . LEU A 1 90 ? -9.279 12.461 9.579 1.00 49.22 90 LEU A O 1
ATOM 697 N N . LEU A 1 91 ? -8.936 13.832 7.821 1.00 44.78 91 LEU A N 1
ATOM 698 C CA . LEU A 1 91 ? -8.387 14.992 8.537 1.00 44.78 91 LEU A CA 1
ATOM 699 C C . LEU A 1 91 ? -9.237 15.458 9.737 1.00 44.78 91 LEU A C 1
ATOM 701 O O . LEU A 1 91 ? -8.741 16.184 10.595 1.00 44.78 91 LEU A O 1
ATOM 705 N N . ALA A 1 92 ? -10.497 15.026 9.822 1.00 53.03 92 ALA A N 1
ATOM 706 C CA . ALA A 1 92 ? -11.452 15.449 10.838 1.00 53.03 92 ALA A CA 1
ATOM 707 C C . ALA A 1 92 ? -11.299 14.765 12.216 1.00 53.03 92 ALA A C 1
ATOM 709 O O . ALA A 1 92 ? -11.770 15.325 13.201 1.00 53.03 92 ALA A O 1
ATOM 710 N N . HIS A 1 93 ? -10.646 13.598 12.329 1.00 63.91 93 HIS A N 1
ATOM 711 C CA . HIS A 1 93 ? -10.626 12.825 13.586 1.00 63.91 93 HIS A CA 1
ATOM 712 C C . HIS A 1 93 ? -9.250 12.214 13.892 1.00 63.91 93 HIS A C 1
ATOM 714 O O . HIS A 1 93 ? -9.081 10.997 13.920 1.00 63.91 93 HIS A O 1
ATOM 720 N N . HIS A 1 94 ? -8.245 13.059 14.127 1.00 77.75 94 HIS A N 1
ATOM 721 C CA . HIS A 1 94 ? -6.980 12.616 14.714 1.00 77.75 94 HIS A CA 1
ATOM 722 C C . HIS A 1 94 ? -7.107 12.559 16.240 1.00 77.75 94 HIS A C 1
ATOM 724 O O . HIS A 1 94 ? -7.734 13.421 16.858 1.00 77.75 94 HIS A O 1
ATOM 730 N N . LEU A 1 95 ? -6.514 11.536 16.856 1.00 84.56 95 LEU A N 1
ATOM 731 C CA . LEU A 1 95 ? -6.436 11.471 18.309 1.00 84.56 95 LEU A CA 1
ATOM 732 C C . LEU A 1 95 ? -5.450 12.527 18.835 1.00 84.56 95 LEU A C 1
ATOM 734 O O . LEU A 1 95 ? -4.550 12.971 18.118 1.00 84.56 95 LEU A O 1
ATOM 738 N N . SER A 1 96 ? -5.635 12.941 20.091 1.00 86.69 96 SER A N 1
ATOM 739 C CA . SER A 1 96 ? -4.722 13.862 20.771 1.00 86.69 96 SER A CA 1
ATOM 740 C C . SER A 1 96 ? -3.275 13.369 20.694 1.00 86.69 96 SER A C 1
ATOM 742 O O . SER A 1 96 ? -2.994 12.204 20.955 1.00 86.69 96 SER A O 1
ATOM 744 N N . ARG A 1 97 ? -2.341 14.279 20.393 1.00 84.12 97 ARG A N 1
ATOM 745 C CA . ARG A 1 97 ? -0.898 13.980 20.319 1.00 84.12 97 ARG A CA 1
ATOM 746 C C . ARG A 1 97 ? -0.264 13.684 21.678 1.00 84.12 97 ARG A C 1
ATOM 748 O O . ARG A 1 97 ? 0.801 13.083 21.729 1.00 84.12 97 ARG A O 1
ATOM 755 N N . SER A 1 98 ? -0.878 14.158 22.759 1.00 86.81 98 SER A N 1
ATOM 756 C CA . SER A 1 98 ? -0.263 14.167 24.096 1.00 86.81 98 SER A CA 1
ATOM 757 C C . SER A 1 98 ? -1.094 13.457 25.156 1.00 86.81 98 SER A C 1
ATOM 759 O O . SER A 1 98 ? -0.680 13.405 26.308 1.00 86.81 98 SER A O 1
ATOM 761 N N . ARG A 1 99 ? -2.289 12.973 24.806 1.00 89.69 99 ARG A N 1
ATOM 762 C CA . ARG A 1 99 ? -3.183 12.294 25.745 1.00 89.69 99 ARG A CA 1
ATOM 763 C C . ARG A 1 99 ? -3.514 10.918 25.209 1.00 89.69 99 ARG A C 1
ATOM 765 O O . ARG A 1 99 ? -3.736 10.775 24.008 1.00 89.69 99 ARG A O 1
ATOM 772 N N . ASP A 1 100 ? -3.624 9.964 26.119 1.00 93.06 100 ASP A N 1
ATOM 773 C CA . ASP A 1 100 ? -4.186 8.663 25.801 1.00 93.06 100 ASP A CA 1
ATOM 774 C C . ASP A 1 100 ? -5.620 8.831 25.305 1.00 93.06 100 ASP A C 1
ATOM 776 O O . ASP A 1 100 ? -6.374 9.701 25.757 1.00 93.06 100 ASP A O 1
ATOM 780 N N . GLY A 1 101 ? -6.007 7.987 24.362 1.00 88.88 101 GLY A N 1
ATOM 781 C CA . GLY A 1 101 ? -7.360 7.992 23.854 1.00 88.88 101 GLY A CA 1
ATOM 782 C C . GLY A 1 101 ? -7.672 6.747 23.050 1.00 88.88 101 GLY A C 1
ATOM 783 O O . GLY A 1 101 ? -6.789 6.024 22.592 1.00 88.88 101 GLY A O 1
ATOM 784 N N . LEU A 1 102 ? -8.965 6.491 22.919 1.00 89.19 102 LEU A N 1
ATOM 785 C CA . LEU A 1 102 ? -9.504 5.313 22.267 1.00 89.19 102 LEU A CA 1
ATOM 786 C C . LEU A 1 102 ? -10.303 5.768 21.050 1.00 89.19 102 LEU A C 1
ATOM 788 O O . LEU A 1 102 ? -11.219 6.578 21.175 1.00 89.19 102 LEU A O 1
ATOM 792 N N . MET A 1 103 ? -9.953 5.246 19.878 1.00 86.38 103 MET A N 1
ATOM 793 C CA . MET A 1 103 ? -10.713 5.459 18.653 1.00 86.38 103 MET A CA 1
ATOM 794 C C . MET A 1 103 ? -11.581 4.228 18.399 1.00 86.38 103 MET A C 1
ATOM 796 O O . MET A 1 103 ? -11.061 3.124 18.253 1.00 86.38 103 MET A O 1
ATOM 800 N N . ILE A 1 104 ? -12.895 4.432 18.351 1.00 89.19 104 ILE A N 1
ATOM 801 C CA . ILE A 1 104 ? -13.880 3.412 17.986 1.00 89.19 104 ILE A CA 1
ATOM 802 C C . ILE A 1 104 ? -14.495 3.856 16.663 1.00 89.19 104 ILE A C 1
ATOM 804 O O . ILE A 1 104 ? -14.927 5.000 16.533 1.00 89.19 104 ILE A O 1
ATOM 808 N N . SER A 1 105 ? -14.499 2.969 15.674 1.00 85.19 105 SER A N 1
ATOM 809 C CA . SER A 1 105 ? -15.071 3.240 14.358 1.00 85.19 105 SER A CA 1
ATOM 810 C C . SER A 1 105 ? -15.835 2.023 13.865 1.00 85.19 105 SER A C 1
ATOM 812 O O . SER A 1 105 ? -15.245 0.948 13.733 1.00 85.19 105 SER A O 1
ATOM 814 N N . ASP A 1 106 ? -17.104 2.215 13.527 1.00 88.44 106 ASP A N 1
ATOM 815 C CA . ASP A 1 106 ? -17.886 1.212 12.815 1.00 88.44 106 ASP A CA 1
ATOM 816 C C . ASP A 1 106 ? -17.506 1.233 11.332 1.00 88.44 106 ASP A C 1
ATOM 818 O O . ASP A 1 106 ? -17.525 2.279 10.679 1.00 88.44 106 ASP A O 1
ATOM 822 N N . MET A 1 107 ? -17.131 0.075 10.788 1.00 83.94 107 MET A N 1
ATOM 823 C CA . MET A 1 107 ? -16.739 -0.067 9.384 1.00 83.94 107 MET A CA 1
ATOM 824 C C . MET A 1 107 ? -17.506 -1.207 8.712 1.00 83.94 107 MET A C 1
ATOM 826 O O . MET A 1 107 ? -17.446 -2.349 9.161 1.00 83.94 107 MET A O 1
ATOM 830 N N . ASP A 1 108 ? -18.162 -0.921 7.582 1.00 89.00 108 ASP A N 1
ATOM 831 C CA . ASP A 1 108 ? -18.756 -1.953 6.723 1.00 89.00 108 ASP A CA 1
ATOM 832 C C . ASP A 1 108 ? -17.730 -2.471 5.707 1.00 89.00 108 ASP A C 1
ATOM 834 O O . 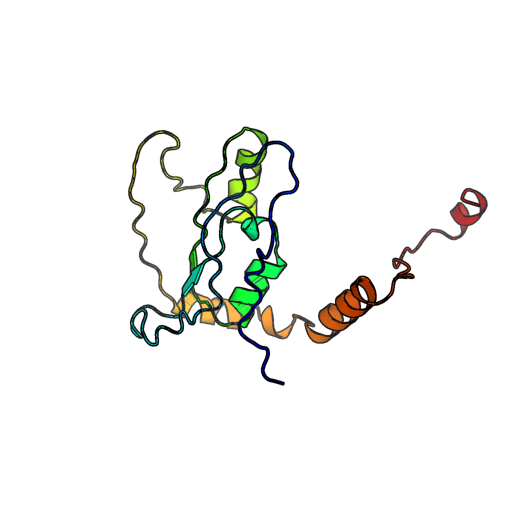ASP A 1 108 ? -17.352 -1.803 4.744 1.00 89.00 108 ASP A O 1
ATOM 838 N N . LEU A 1 109 ? -17.317 -3.722 5.882 1.00 83.81 109 LEU A N 1
ATOM 839 C CA . LEU A 1 109 ? -16.344 -4.400 5.029 1.00 83.81 109 LEU A CA 1
ATOM 840 C C . LEU A 1 109 ? -16.833 -4.648 3.593 1.00 83.81 109 LEU A C 1
ATOM 842 O O . LEU A 1 109 ? -16.021 -4.956 2.710 1.00 83.81 109 LEU A O 1
ATOM 846 N N . ASN A 1 110 ? -18.137 -4.537 3.335 1.00 88.25 110 ASN A N 1
ATOM 847 C CA . ASN A 1 110 ? -18.689 -4.634 1.988 1.00 88.25 110 ASN A CA 1
ATOM 848 C C . ASN A 1 110 ? -18.350 -3.413 1.133 1.00 88.25 110 ASN A C 1
ATOM 850 O O . ASN A 1 110 ? -18.302 -3.545 -0.096 1.00 88.25 110 ASN A O 1
ATOM 854 N N . ILE A 1 111 ? -18.018 -2.269 1.745 1.00 89.38 111 ILE A N 1
ATOM 855 C CA . ILE A 1 111 ? -17.613 -1.070 1.006 1.00 89.38 111 ILE A CA 1
ATOM 856 C C . ILE A 1 111 ? -16.377 -1.332 0.148 1.00 89.38 111 ILE A C 1
ATOM 858 O O . ILE A 1 111 ? -16.292 -0.871 -0.990 1.00 89.38 111 ILE A O 1
ATOM 862 N N . CYS A 1 112 ? -15.453 -2.169 0.633 1.00 86.19 112 CYS A N 1
ATOM 863 C CA . CYS A 1 112 ? -14.264 -2.538 -0.118 1.00 86.19 112 CYS A CA 1
ATOM 864 C C . CYS A 1 112 ? -14.644 -3.166 -1.463 1.00 86.19 112 CYS A C 1
ATOM 866 O O . CYS A 1 112 ? -14.020 -2.856 -2.474 1.00 86.19 112 CYS A O 1
ATOM 868 N N . ARG A 1 113 ? -15.660 -4.043 -1.486 1.00 86.44 113 ARG A N 1
ATOM 869 C CA . ARG A 1 113 ? -16.132 -4.698 -2.714 1.00 86.44 113 ARG A CA 1
ATOM 870 C C . ARG A 1 113 ? -16.727 -3.677 -3.680 1.00 86.44 113 ARG A C 1
ATOM 872 O O . ARG A 1 113 ? -16.304 -3.638 -4.826 1.00 86.44 113 ARG A O 1
ATOM 879 N N . GLN A 1 114 ? -17.601 -2.798 -3.196 1.00 91.06 114 GLN A N 1
ATOM 880 C CA . GLN A 1 114 ? -18.223 -1.759 -4.024 1.00 91.06 114 GLN A CA 1
ATOM 881 C C . GLN A 1 114 ? -17.181 -0.835 -4.670 1.00 91.06 114 GLN A C 1
ATOM 883 O O . GLN A 1 114 ? -17.241 -0.561 -5.866 1.00 91.06 114 GLN A O 1
ATOM 888 N N . VAL A 1 115 ? -16.182 -0.396 -3.899 1.00 89.94 115 VAL A N 1
ATOM 889 C CA . VAL A 1 115 ? -15.078 0.434 -4.405 1.00 89.94 115 VAL A CA 1
ATOM 890 C C . VAL A 1 115 ? -14.245 -0.339 -5.432 1.00 89.94 115 VAL A C 1
ATOM 892 O O . VAL A 1 115 ? -13.895 0.204 -6.480 1.00 89.94 115 VAL A O 1
ATOM 895 N N . LYS A 1 116 ? -13.949 -1.617 -5.171 1.00 89.50 116 LYS A N 1
ATOM 896 C CA . LYS A 1 116 ? -13.199 -2.479 -6.098 1.00 89.50 116 LYS A CA 1
ATOM 897 C C . LYS A 1 116 ? -13.929 -2.656 -7.431 1.00 89.50 116 LYS A C 1
ATOM 899 O O . LYS A 1 116 ? -13.270 -2.577 -8.464 1.00 89.50 116 LYS A O 1
ATOM 904 N N . ASP A 1 117 ? -15.242 -2.845 -7.396 1.00 90.25 117 ASP A N 1
ATOM 905 C CA . ASP A 1 117 ? -16.066 -3.046 -8.589 1.00 90.25 117 ASP A CA 1
ATOM 906 C C . ASP A 1 117 ? -16.241 -1.738 -9.373 1.00 90.25 117 ASP A C 1
ATOM 908 O O . ASP A 1 117 ? -16.157 -1.735 -10.597 1.00 90.25 117 ASP A O 1
ATOM 912 N N . LYS A 1 118 ? -16.394 -0.604 -8.676 1.00 93.00 118 LYS A N 1
ATOM 913 C CA . LYS A 1 118 ? -16.537 0.718 -9.303 1.00 93.00 118 LYS A CA 1
ATOM 914 C C . LYS A 1 118 ? -15.268 1.182 -10.020 1.00 93.00 118 LYS A C 1
ATOM 916 O O . LYS A 1 118 ? -15.351 1.706 -11.125 1.00 93.00 118 LYS A O 1
ATOM 921 N N . TRP A 1 119 ? -14.108 1.046 -9.376 1.00 89.62 119 TRP A N 1
ATOM 922 C CA . TRP A 1 119 ? -12.853 1.613 -9.885 1.00 89.62 119 TRP A CA 1
ATOM 923 C C . TRP A 1 119 ? -11.979 0.604 -10.627 1.00 89.62 119 TRP A C 1
ATOM 925 O O . TRP A 1 119 ? -11.083 1.002 -11.364 1.00 89.62 119 TRP A O 1
ATOM 935 N N . GLY A 1 120 ? -12.180 -0.700 -10.415 1.00 88.19 120 GLY A N 1
ATOM 936 C CA . GLY A 1 120 ? -11.473 -1.742 -11.161 1.00 88.19 120 GLY A CA 1
ATOM 937 C C . GLY A 1 120 ? -9.945 -1.716 -11.025 1.00 88.19 120 GLY A C 1
ATOM 938 O O . GLY A 1 120 ? -9.259 -2.319 -11.846 1.00 88.19 120 GLY A O 1
ATOM 939 N N . LEU A 1 121 ? -9.380 -1.061 -9.999 1.00 87.75 121 LEU A N 1
ATOM 940 C CA . LEU A 1 121 ? -7.928 -0.826 -9.884 1.00 87.75 121 LEU A CA 1
ATOM 941 C C . LEU A 1 121 ? -7.099 -2.115 -9.955 1.00 87.75 121 LEU A C 1
ATOM 943 O O . LEU A 1 121 ? -6.012 -2.127 -10.520 1.00 87.75 121 LEU A O 1
ATOM 947 N N . ARG A 1 122 ? -7.630 -3.222 -9.423 1.00 84.75 122 ARG A N 1
ATOM 948 C CA . ARG A 1 122 ? -6.966 -4.534 -9.469 1.00 84.75 122 ARG A CA 1
ATOM 949 C C . ARG A 1 122 ? -6.977 -5.165 -10.862 1.00 84.75 122 ARG A C 1
ATOM 951 O O . ARG A 1 122 ? -6.056 -5.902 -11.180 1.00 84.75 122 ARG A O 1
ATOM 958 N N . MET A 1 123 ? -7.990 -4.869 -11.675 1.00 88.25 123 MET A N 1
ATOM 959 C CA . MET A 1 123 ? -8.088 -5.340 -13.061 1.00 88.25 123 MET A CA 1
ATOM 960 C C . MET A 1 123 ? -7.167 -4.541 -13.985 1.00 88.25 123 MET A C 1
ATOM 962 O O . MET A 1 123 ? -6.542 -5.105 -14.876 1.00 88.25 123 MET A O 1
ATOM 966 N N . ALA A 1 124 ? -7.052 -3.230 -13.755 1.00 89.06 124 ALA A N 1
ATOM 967 C CA . ALA A 1 124 ? -6.161 -2.358 -14.519 1.00 89.06 124 ALA A CA 1
ATOM 968 C C . ALA A 1 124 ? -4.679 -2.508 -14.124 1.00 89.06 124 ALA A C 1
ATOM 970 O O . ALA A 1 124 ? -3.787 -2.105 -14.876 1.00 89.06 124 ALA A O 1
ATOM 971 N N . ALA A 1 125 ? -4.397 -3.085 -12.954 1.00 87.12 125 ALA A N 1
ATOM 972 C CA . ALA A 1 125 ? -3.043 -3.261 -12.460 1.00 87.12 125 ALA A CA 1
ATOM 973 C C . ALA A 1 125 ? -2.305 -4.380 -13.216 1.00 87.12 125 ALA A C 1
ATOM 975 O O . ALA A 1 125 ? -2.576 -5.571 -13.076 1.00 87.12 125 ALA A O 1
ATOM 976 N N . ARG A 1 126 ? -1.311 -3.987 -14.015 1.00 94.25 126 ARG A N 1
ATOM 977 C CA . ARG A 1 126 ? -0.491 -4.882 -14.846 1.00 94.25 126 ARG A CA 1
ATOM 978 C C . ARG A 1 126 ? 0.630 -5.541 -14.037 1.00 94.25 126 ARG A C 1
ATOM 980 O O . ARG A 1 126 ? 1.807 -5.331 -14.315 1.00 94.25 126 ARG A O 1
ATOM 987 N N . TYR A 1 127 ? 0.278 -6.331 -13.023 1.00 92.62 127 TYR A N 1
ATOM 988 C CA . TYR A 1 127 ? 1.249 -6.902 -12.077 1.00 92.62 127 TYR A CA 1
ATOM 989 C C . TYR A 1 127 ? 2.374 -7.699 -12.748 1.00 92.62 127 TYR A C 1
ATOM 991 O O . TYR A 1 127 ? 3.522 -7.586 -12.331 1.00 92.62 127 TYR A O 1
ATOM 999 N N . ALA A 1 128 ? 2.070 -8.445 -13.815 1.00 92.62 128 ALA A N 1
ATOM 1000 C CA . ALA A 1 128 ? 3.066 -9.221 -14.554 1.00 92.62 128 ALA A CA 1
ATOM 1001 C C . ALA A 1 128 ? 4.177 -8.342 -15.158 1.00 92.62 128 ALA A C 1
ATOM 1003 O O . ALA A 1 128 ? 5.353 -8.678 -15.049 1.00 92.62 128 ALA A O 1
ATOM 1004 N N . LEU A 1 129 ? 3.814 -7.188 -15.733 1.00 94.06 129 LEU A N 1
ATOM 1005 C CA . LEU A 1 129 ? 4.774 -6.240 -16.303 1.00 94.06 129 LEU A CA 1
ATOM 1006 C C . LEU A 1 129 ? 5.682 -5.655 -15.215 1.00 94.06 129 LEU A C 1
ATOM 1008 O O . LEU A 1 129 ? 6.899 -5.625 -15.373 1.00 94.06 129 LEU A O 1
ATOM 1012 N N . TYR A 1 130 ? 5.098 -5.214 -14.099 1.00 92.88 130 TYR A N 1
ATOM 1013 C CA . TYR A 1 130 ? 5.873 -4.655 -12.989 1.00 92.88 130 TYR A CA 1
ATOM 1014 C C . TYR A 1 130 ? 6.794 -5.692 -12.341 1.00 92.88 130 TYR A C 1
ATOM 1016 O O . TYR A 1 130 ? 7.917 -5.357 -11.975 1.00 92.88 130 TYR A O 1
ATOM 1024 N N . ALA A 1 131 ? 6.350 -6.947 -12.230 1.00 91.31 131 ALA A N 1
ATOM 1025 C CA . ALA A 1 131 ? 7.167 -8.035 -11.705 1.00 91.31 131 ALA A CA 1
ATOM 1026 C C . ALA A 1 131 ? 8.385 -8.323 -12.595 1.00 91.31 131 ALA A C 1
ATOM 1028 O O . ALA A 1 131 ? 9.481 -8.518 -12.073 1.00 91.31 131 ALA A O 1
ATOM 1029 N N . ASP A 1 132 ? 8.217 -8.304 -13.921 1.00 90.88 132 ASP A N 1
ATOM 1030 C CA . ASP A 1 132 ? 9.330 -8.463 -14.860 1.00 90.88 132 ASP A CA 1
ATOM 1031 C C . ASP A 1 132 ? 10.314 -7.286 -14.770 1.00 90.88 132 ASP A C 1
ATOM 1033 O O . ASP A 1 132 ? 11.513 -7.494 -14.605 1.00 90.88 132 ASP A O 1
ATOM 1037 N N . LEU A 1 133 ? 9.821 -6.042 -14.767 1.00 89.62 133 LEU A N 1
ATOM 1038 C CA . LEU A 1 133 ? 10.667 -4.847 -14.635 1.00 89.62 133 LEU A CA 1
ATOM 1039 C C . LEU A 1 133 ? 11.468 -4.831 -13.325 1.00 89.62 133 LEU A C 1
ATOM 1041 O O . LEU A 1 133 ? 12.681 -4.616 -13.350 1.00 89.62 133 LEU A O 1
ATOM 1045 N N . LEU A 1 134 ? 10.819 -5.107 -12.189 1.00 89.94 134 LEU A N 1
ATOM 1046 C CA . LEU A 1 134 ? 11.500 -5.233 -10.896 1.00 89.94 134 LEU A CA 1
ATOM 1047 C C . LEU A 1 134 ? 12.484 -6.408 -10.897 1.00 89.94 134 LEU A C 1
ATOM 1049 O O . LEU A 1 134 ? 13.581 -6.297 -10.356 1.00 89.94 134 LEU A O 1
ATOM 1053 N N . GLY A 1 135 ? 12.126 -7.518 -11.544 1.00 89.06 135 GLY A N 1
ATOM 1054 C CA . GLY A 1 135 ? 13.007 -8.665 -11.721 1.00 89.06 135 GLY A CA 1
ATOM 1055 C C . GLY A 1 135 ? 14.275 -8.314 -12.497 1.00 89.06 135 GLY A C 1
ATOM 1056 O O . GLY A 1 135 ? 15.363 -8.705 -12.077 1.00 89.06 135 GLY A O 1
ATOM 1057 N N . ARG A 1 136 ? 14.156 -7.544 -13.585 1.00 87.88 136 ARG A N 1
ATOM 1058 C CA . ARG A 1 136 ? 15.297 -7.045 -14.369 1.00 87.88 136 ARG A CA 1
ATOM 1059 C C . ARG A 1 136 ? 16.177 -6.113 -13.543 1.00 87.88 136 ARG A C 1
ATOM 1061 O O . ARG A 1 136 ? 17.391 -6.272 -13.580 1.00 87.88 136 ARG A O 1
ATOM 1068 N N . TYR A 1 137 ? 15.570 -5.202 -12.784 1.00 87.75 137 TYR A N 1
ATOM 1069 C CA . TYR A 1 137 ? 16.286 -4.263 -11.920 1.00 87.75 137 TYR A CA 1
ATOM 1070 C C . TYR A 1 137 ? 17.106 -4.969 -10.832 1.00 87.75 137 TYR A C 1
ATOM 1072 O O . TYR A 1 137 ? 18.259 -4.627 -10.605 1.00 87.75 137 TYR A O 1
ATOM 1080 N N . VAL A 1 138 ? 16.528 -5.974 -10.168 1.00 88.44 138 VAL A N 1
ATOM 1081 C CA . VAL A 1 138 ? 17.187 -6.660 -9.045 1.00 88.44 138 VAL A CA 1
ATOM 1082 C C . VAL A 1 138 ? 18.213 -7.695 -9.512 1.00 88.44 138 VAL A C 1
ATOM 1084 O O . VAL A 1 138 ? 19.247 -7.860 -8.872 1.00 88.44 138 VAL A O 1
ATOM 1087 N N . LYS A 1 139 ? 17.932 -8.436 -10.592 1.00 80.75 139 LYS A N 1
ATOM 1088 C CA . LYS A 1 139 ? 18.784 -9.558 -11.029 1.00 80.75 139 LYS A CA 1
ATOM 1089 C C . LYS A 1 139 ? 19.956 -9.136 -11.910 1.00 80.75 139 LYS A C 1
ATOM 1091 O O . LYS A 1 139 ? 20.951 -9.854 -11.953 1.00 80.75 139 LYS A O 1
ATOM 1096 N N . LYS A 1 140 ? 19.827 -8.044 -12.667 1.00 73.12 140 LYS A N 1
ATOM 1097 C CA . LYS A 1 140 ? 20.846 -7.616 -13.628 1.00 73.12 140 LYS A CA 1
ATOM 1098 C C . LYS A 1 140 ? 21.702 -6.524 -12.991 1.00 73.12 140 LYS A C 1
ATOM 1100 O O . LYS A 1 140 ? 21.207 -5.432 -12.744 1.00 73.12 140 LYS A O 1
ATOM 1105 N N . HIS A 1 141 ? 22.981 -6.814 -12.752 1.00 76.75 141 HIS A N 1
ATOM 1106 C CA . HIS A 1 141 ? 23.934 -5.814 -12.253 1.00 76.75 141 HIS A CA 1
ATOM 1107 C C . HIS A 1 141 ? 24.119 -4.639 -13.236 1.00 76.75 141 HIS A C 1
ATOM 1109 O O . HIS A 1 141 ? 24.354 -3.520 -12.795 1.00 76.75 141 HIS A O 1
ATOM 1115 N N . ASP A 1 142 ? 23.887 -4.869 -14.535 1.00 82.19 142 ASP A N 1
ATOM 1116 C CA . ASP A 1 142 ? 23.921 -3.855 -15.600 1.00 82.19 142 ASP A CA 1
ATOM 1117 C C . ASP A 1 142 ? 22.501 -3.418 -16.007 1.00 82.19 142 ASP A C 1
ATOM 1119 O O . ASP A 1 142 ? 22.057 -3.593 -17.153 1.00 82.19 142 ASP A O 1
ATOM 1123 N N . PHE A 1 143 ? 21.717 -2.945 -15.037 1.00 86.25 143 PHE A N 1
ATOM 1124 C CA . PHE A 1 143 ? 20.416 -2.353 -15.326 1.00 86.25 143 PHE A CA 1
ATOM 1125 C C . PHE A 1 143 ? 20.591 -0.925 -15.853 1.00 86.25 143 PHE A C 1
ATOM 1127 O O . PHE A 1 143 ? 21.009 -0.029 -15.123 1.00 86.25 143 PHE A O 1
ATOM 1134 N N . GLU A 1 144 ? 20.213 -0.703 -17.110 1.00 85.69 144 GLU A N 1
ATOM 1135 C CA . GLU A 1 144 ? 20.164 0.631 -17.703 1.00 85.69 144 GLU A CA 1
ATOM 1136 C C . GLU A 1 144 ? 18.764 1.236 -17.513 1.00 85.69 144 GLU A C 1
ATOM 1138 O O . GLU A 1 144 ? 17.771 0.646 -17.961 1.00 85.69 144 GLU A O 1
ATOM 1143 N N . PRO A 1 145 ? 18.644 2.395 -16.841 1.00 87.88 145 PRO A N 1
ATOM 1144 C CA . PRO A 1 145 ? 17.361 3.052 -16.667 1.00 87.88 145 PRO A CA 1
ATOM 1145 C C . PRO A 1 145 ? 16.834 3.566 -18.008 1.00 87.88 145 PRO A C 1
ATOM 1147 O O . PRO A 1 145 ? 17.575 4.088 -18.840 1.00 87.88 145 PRO A O 1
ATOM 1150 N N . GLN A 1 146 ? 15.520 3.468 -18.201 1.00 87.31 146 GLN A N 1
ATOM 1151 C CA . GLN A 1 146 ? 14.864 4.020 -19.380 1.00 87.31 146 GLN A CA 1
ATOM 1152 C C . GLN A 1 146 ? 14.815 5.552 -19.278 1.00 87.31 146 GLN A C 1
ATOM 1154 O O . GLN A 1 146 ? 13.872 6.115 -18.725 1.00 87.31 146 GLN A O 1
ATOM 1159 N N . VAL A 1 147 ? 15.837 6.223 -19.811 1.00 88.19 147 VAL A N 1
ATOM 1160 C CA . VAL A 1 147 ? 15.927 7.688 -19.866 1.00 88.19 147 VAL A CA 1
ATOM 1161 C C . VAL A 1 147 ? 15.816 8.138 -21.318 1.00 88.19 147 VAL A C 1
ATOM 1163 O O . VAL A 1 147 ? 16.608 7.740 -22.168 1.00 88.19 147 VAL A O 1
ATOM 1166 N N . ILE A 1 148 ? 14.821 8.975 -21.608 1.00 87.56 148 ILE A N 1
ATOM 1167 C CA . ILE A 1 148 ? 14.664 9.610 -22.918 1.00 87.56 148 ILE A CA 1
ATOM 1168 C C . ILE A 1 148 ? 15.184 11.037 -22.781 1.00 87.56 148 ILE A C 1
ATOM 1170 O O . ILE A 1 148 ? 14.629 11.825 -22.019 1.00 87.56 148 ILE A O 1
ATOM 1174 N N . VAL A 1 149 ? 16.255 11.354 -23.504 1.00 85.25 149 VAL A N 1
ATOM 1175 C CA . VAL A 1 149 ? 16.826 12.705 -23.576 1.00 85.25 149 VAL A CA 1
ATOM 1176 C C . VAL A 1 149 ? 16.561 13.307 -24.950 1.00 85.25 149 VAL A C 1
ATOM 1178 O O . VAL A 1 149 ? 16.548 12.581 -25.951 1.00 85.25 149 VAL A O 1
ATOM 1181 N N . ASP A 1 150 ? 16.357 14.625 -24.995 1.00 87.50 150 ASP A N 1
ATOM 1182 C CA . ASP A 1 150 ? 16.274 15.365 -26.254 1.00 87.50 150 ASP A CA 1
ATOM 1183 C C . ASP A 1 150 ? 17.553 15.128 -27.061 1.00 87.50 150 ASP A C 1
ATOM 1185 O O . ASP A 1 150 ? 18.666 15.171 -26.529 1.00 87.50 150 ASP A O 1
ATOM 1189 N N . TYR A 1 151 ? 17.386 14.862 -28.352 1.00 81.31 151 TYR A N 1
ATOM 1190 C CA . TYR A 1 151 ? 18.502 14.619 -29.251 1.00 81.31 151 TYR A CA 1
ATOM 1191 C C . TYR A 1 151 ? 19.435 15.836 -29.347 1.00 81.31 151 TYR A C 1
ATOM 1193 O O . TYR A 1 151 ? 20.642 15.665 -29.478 1.00 81.31 151 TYR A O 1
ATOM 1201 N N . SER A 1 152 ? 18.890 17.044 -29.192 1.00 81.12 152 SER A N 1
ATOM 1202 C CA . SER A 1 152 ? 19.608 18.323 -29.269 1.00 81.12 152 SER A CA 1
ATOM 1203 C C . SER A 1 152 ? 20.507 18.596 -28.056 1.00 81.12 152 SER A C 1
ATOM 1205 O O . SER A 1 152 ? 21.379 19.453 -28.116 1.00 81.12 152 SER A O 1
ATOM 1207 N N . LEU A 1 153 ? 20.304 17.878 -26.945 1.00 70.56 153 LEU A N 1
ATOM 1208 C CA . LEU A 1 153 ? 21.088 18.008 -25.710 1.00 70.56 153 LEU A CA 1
ATOM 1209 C C . LEU A 1 153 ? 22.104 16.868 -25.527 1.00 70.56 153 LEU A C 1
ATOM 1211 O O . LEU A 1 153 ? 22.862 16.876 -24.558 1.00 70.56 153 LEU A O 1
ATOM 1215 N N . LYS A 1 154 ? 22.145 15.891 -26.446 1.00 60.12 154 LYS A N 1
ATOM 1216 C CA . LYS A 1 154 ? 23.079 14.753 -26.369 1.00 60.12 154 LYS A CA 1
ATOM 1217 C C . LYS A 1 154 ? 24.538 15.144 -26.600 1.00 60.12 154 LYS A C 1
ATOM 1219 O O . LYS A 1 154 ? 25.410 14.471 -26.068 1.00 60.12 154 LYS A O 1
ATOM 1224 N N . GLU A 1 155 ? 24.810 16.221 -27.336 1.00 59.09 155 GLU A N 1
ATOM 1225 C CA . GLU A 1 155 ? 26.186 16.685 -27.584 1.00 59.09 155 GLU A CA 1
ATOM 1226 C C . GLU A 1 155 ? 26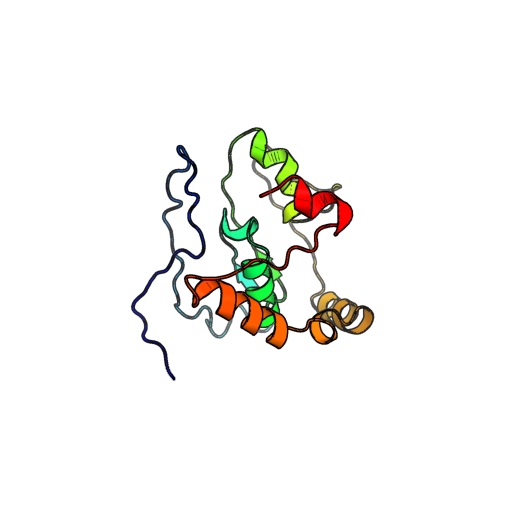.836 17.358 -26.362 1.00 59.09 155 GLU A C 1
ATOM 1228 O O . GLU A 1 155 ? 28.054 17.482 -26.316 1.00 59.09 155 GLU A O 1
ATOM 1233 N N . ALA A 1 156 ? 26.054 17.760 -25.353 1.00 58.56 156 ALA A N 1
ATOM 1234 C CA . ALA A 1 156 ? 26.555 18.462 -24.165 1.00 58.56 156 ALA A CA 1
ATOM 1235 C C . ALA A 1 156 ? 26.820 17.547 -22.948 1.00 58.56 156 ALA A C 1
ATOM 1237 O O . ALA A 1 156 ? 27.205 18.039 -21.889 1.00 58.56 156 ALA A O 1
ATOM 1238 N N . LEU A 1 157 ? 26.573 16.237 -23.072 1.00 55.28 157 LEU A N 1
ATOM 1239 C CA . LEU A 1 157 ? 26.631 15.252 -21.977 1.00 55.28 157 LEU A CA 1
ATOM 1240 C C . LEU A 1 157 ? 27.588 14.072 -22.258 1.00 55.28 157 LEU A C 1
ATOM 1242 O O . LEU A 1 157 ? 27.499 13.051 -21.573 1.00 55.28 157 LEU A O 1
ATOM 1246 N N . VAL A 1 158 ? 28.488 14.215 -23.241 1.00 50.25 158 VAL A N 1
ATOM 1247 C CA . VAL A 1 158 ? 29.627 13.306 -23.490 1.00 50.25 158 VAL A CA 1
ATOM 1248 C C . VAL A 1 158 ? 30.913 13.940 -22.980 1.00 50.25 158 VAL A C 1
ATOM 1250 O O . VAL A 1 158 ? 31.129 15.134 -23.282 1.00 50.25 158 VAL A O 1
#

Foldseek 3Di:
DDDDQPDPDDPDFDPDPPDDGPDDDPHPPDPVPPDVPPVPFAEAEQEAVSLVPVVSVVVCVVVPHLYYHYDHDDDDDVCVVCVCVSVVPPPPDDDDPPDDDDDDDDDDSCVVVVVCVVPVCVVPDPVVVVVVVVVCVVVDPPDDDPDDDDPVCVVVPD

InterPro domains:
  IPR003010 Carbon-nitrogen hydrolase [PF00795] (36-90)
  IPR003010 Carbon-nitrogen hydrolase [PS50263] (1-158)
  IPR036526 Carbon-nitrogen hydrolase superfamily [G3DSA:3.60.110.10] (32-151)
  IPR036526 Carbon-nitrogen hydrolase superfamily [SSF56317] (37-134)
  IPR050345 Aliphatic Amidase/Beta-Ureidopropionase [PTHR43674] (39-89)

Radius of gyration: 20.46 Å; chains: 1; bounding box: 48×43×55 Å

pLDDT: mean 70.8, std 22.18, range [23.12, 94.25]